Protein AF-A0A7C1HLH1-F1 (afdb_monomer)

Structure (mmCIF, N/CA/C/O backbone):
data_AF-A0A7C1HLH1-F1
#
_entry.id   AF-A0A7C1HLH1-F1
#
loop_
_atom_site.group_PDB
_atom_site.id
_atom_site.type_symbol
_atom_site.label_atom_id
_atom_site.label_alt_id
_atom_site.label_comp_id
_atom_site.label_asym_id
_atom_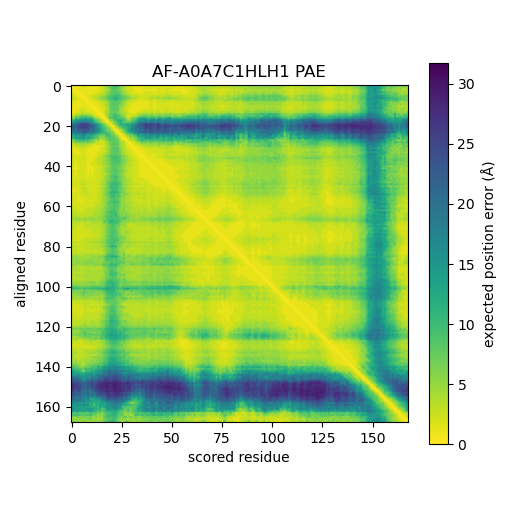site.label_entity_id
_atom_site.label_seq_id
_atom_site.pdbx_PDB_ins_code
_atom_site.Cartn_x
_atom_site.Cartn_y
_atom_site.Cartn_z
_atom_site.occupancy
_atom_site.B_iso_or_equiv
_atom_site.auth_seq_id
_atom_site.auth_comp_id
_atom_site.auth_asym_id
_atom_site.auth_atom_id
_atom_site.pdbx_PDB_model_num
ATOM 1 N N . LEU A 1 1 ? -4.870 -1.003 -10.945 1.00 94.06 1 LEU A N 1
ATOM 2 C CA . LEU A 1 1 ? -4.389 -2.404 -10.885 1.00 94.06 1 LEU A CA 1
ATOM 3 C C . LEU A 1 1 ? -2.968 -2.396 -10.336 1.00 94.06 1 LEU A C 1
ATOM 5 O O . LEU A 1 1 ? -2.219 -1.504 -10.712 1.00 94.06 1 LEU A O 1
ATOM 9 N N . ARG A 1 2 ? -2.600 -3.318 -9.443 1.00 95.50 2 ARG A N 1
ATOM 10 C CA . ARG A 1 2 ? -1.277 -3.351 -8.800 1.00 95.50 2 ARG A CA 1
ATOM 11 C C . ARG A 1 2 ? -0.755 -4.779 -8.706 1.00 95.50 2 ARG A C 1
ATOM 13 O O . ARG A 1 2 ? -1.461 -5.637 -8.191 1.00 95.50 2 ARG A O 1
ATOM 20 N N . LEU A 1 3 ? 0.498 -4.995 -9.100 1.00 97.25 3 LEU A N 1
ATOM 21 C CA . LEU A 1 3 ? 1.246 -6.219 -8.809 1.00 97.25 3 LEU A CA 1
ATOM 22 C C . LEU A 1 3 ? 2.231 -5.938 -7.667 1.00 97.25 3 LEU A C 1
ATOM 24 O O . LEU A 1 3 ? 3.073 -5.050 -7.784 1.00 97.25 3 LEU A O 1
ATOM 28 N N . ARG A 1 4 ? 2.124 -6.671 -6.561 1.00 96.50 4 ARG A N 1
ATOM 29 C CA . ARG A 1 4 ? 2.976 -6.532 -5.370 1.00 96.50 4 ARG A CA 1
ATOM 30 C C . ARG A 1 4 ? 3.796 -7.798 -5.167 1.00 96.50 4 ARG A C 1
ATOM 32 O O . ARG A 1 4 ? 3.291 -8.891 -5.395 1.00 96.50 4 ARG A O 1
ATOM 39 N N . HIS A 1 5 ? 5.029 -7.651 -4.689 1.00 95.44 5 HIS A N 1
ATOM 40 C CA . HIS A 1 5 ? 5.865 -8.766 -4.254 1.00 95.44 5 HIS A CA 1
ATOM 41 C C . HIS A 1 5 ? 6.385 -8.513 -2.835 1.00 95.44 5 HIS A C 1
ATOM 43 O O . HIS A 1 5 ? 7.019 -7.489 -2.603 1.00 95.44 5 HIS A O 1
ATOM 49 N N . ALA A 1 6 ? 6.090 -9.427 -1.912 1.00 92.25 6 ALA A N 1
ATOM 50 C CA . ALA A 1 6 ? 6.533 -9.405 -0.518 1.00 92.25 6 ALA A CA 1
ATOM 51 C C . ALA A 1 6 ? 6.547 -10.851 0.010 1.00 92.25 6 ALA A C 1
ATOM 53 O O . ALA A 1 6 ? 5.562 -11.323 0.576 1.00 92.25 6 ALA A O 1
ATOM 54 N N . GLY A 1 7 ? 7.606 -11.602 -0.309 1.00 90.69 7 GLY A N 1
ATOM 55 C CA . GLY A 1 7 ? 7.671 -13.062 -0.136 1.00 90.69 7 GLY A CA 1
ATOM 56 C C . GLY A 1 7 ? 6.805 -13.813 -1.156 1.00 90.69 7 GLY A C 1
ATOM 57 O O . GLY A 1 7 ? 7.303 -14.637 -1.917 1.00 90.69 7 GLY A O 1
ATOM 58 N N . THR A 1 8 ? 5.523 -13.459 -1.250 1.00 93.38 8 THR A N 1
ATOM 59 C CA . THR A 1 8 ? 4.598 -13.906 -2.300 1.00 93.38 8 THR A CA 1
ATOM 60 C C . THR A 1 8 ? 4.265 -12.773 -3.270 1.00 93.38 8 THR A C 1
ATOM 62 O O . THR A 1 8 ? 4.419 -11.588 -2.955 1.00 93.38 8 THR A O 1
ATOM 65 N N . THR A 1 9 ? 3.809 -13.130 -4.473 1.00 96.31 9 THR A N 1
ATOM 66 C CA . THR A 1 9 ? 3.342 -12.159 -5.470 1.00 96.31 9 THR A CA 1
ATOM 67 C C . THR A 1 9 ? 1.818 -12.105 -5.469 1.00 96.31 9 THR A C 1
ATOM 69 O O . THR A 1 9 ? 1.156 -13.136 -5.552 1.00 96.31 9 THR A O 1
ATOM 72 N N . THR A 1 10 ? 1.256 -10.900 -5.390 1.00 96.62 10 THR A N 1
ATOM 73 C CA . THR A 1 10 ? -0.194 -10.656 -5.369 1.00 96.62 10 THR A CA 1
ATOM 74 C C . THR A 1 10 ? -0.593 -9.641 -6.431 1.00 96.62 10 THR A C 1
ATOM 76 O O . THR A 1 10 ? 0.110 -8.653 -6.655 1.00 96.62 10 THR A O 1
ATOM 79 N N . LEU A 1 11 ? -1.723 -9.886 -7.089 1.00 97.44 11 LEU A N 1
ATOM 80 C CA . LEU A 1 11 ? -2.375 -8.966 -8.011 1.00 97.44 11 LEU A CA 1
ATOM 81 C C . LEU A 1 11 ? -3.628 -8.403 -7.342 1.00 97.44 11 LEU A C 1
ATOM 83 O O . LEU A 1 11 ? -4.505 -9.165 -6.948 1.00 97.44 11 LEU A O 1
ATOM 87 N N . THR A 1 12 ? -3.717 -7.078 -7.254 1.00 95.38 12 THR A N 1
ATOM 88 C CA . THR A 1 12 ? -4.844 -6.373 -6.636 1.00 95.38 12 THR A CA 1
ATOM 89 C C . THR A 1 12 ? -5.491 -5.409 -7.634 1.00 95.38 12 THR A C 1
ATOM 91 O O . THR A 1 12 ? -4.823 -4.519 -8.180 1.00 95.38 12 THR A O 1
ATOM 94 N N . LEU A 1 13 ? -6.803 -5.512 -7.833 1.00 93.88 13 LEU A N 1
ATOM 95 C CA . LEU A 1 13 ? -7.630 -4.479 -8.455 1.00 93.88 13 LEU A CA 1
ATOM 96 C C . LEU A 1 13 ? -8.425 -3.760 -7.361 1.00 93.88 13 LEU A C 1
ATOM 98 O O . LEU A 1 13 ? -9.171 -4.396 -6.628 1.00 93.88 13 LEU A O 1
ATOM 102 N N . LYS A 1 14 ? -8.273 -2.435 -7.268 1.00 88.50 14 LYS A N 1
ATOM 103 C CA . LYS A 1 14 ? -9.088 -1.592 -6.386 1.00 88.50 14 LYS A CA 1
ATOM 104 C C . LYS A 1 14 ? -10.126 -0.846 -7.215 1.00 88.50 14 LYS A C 1
ATOM 106 O O . LYS A 1 14 ? -9.749 -0.219 -8.208 1.00 88.50 14 LYS A O 1
ATOM 111 N N . LYS A 1 15 ? -11.390 -0.890 -6.804 1.00 84.94 15 LYS A N 1
ATOM 112 C CA . LYS A 1 15 ? -12.515 -0.199 -7.438 1.00 84.94 15 LYS A CA 1
ATOM 113 C C . LYS A 1 15 ? -13.120 0.809 -6.451 1.00 84.94 15 LYS A C 1
ATOM 115 O O . LYS A 1 15 ? -13.337 0.449 -5.295 1.00 84.94 15 LYS A O 1
ATOM 120 N N . PRO A 1 16 ? -13.375 2.059 -6.865 1.00 77.00 16 PRO A N 1
ATOM 121 C CA . PRO A 1 16 ? -14.135 2.997 -6.047 1.00 77.00 16 PRO A CA 1
ATOM 122 C C . PRO A 1 16 ? -15.551 2.470 -5.811 1.00 77.00 16 PRO A C 1
ATOM 124 O O . PRO A 1 16 ? -16.176 1.968 -6.747 1.00 77.00 16 PRO A O 1
ATOM 127 N N . VAL A 1 17 ? -16.065 2.618 -4.591 1.00 76.50 17 VAL A N 1
ATOM 128 C CA . VAL A 1 17 ? -17.486 2.391 -4.310 1.00 76.50 17 VAL A CA 1
ATOM 129 C C . VAL A 1 17 ? -18.242 3.674 -4.663 1.00 76.50 17 VAL A C 1
ATOM 131 O O . VAL A 1 17 ? -17.918 4.757 -4.179 1.00 76.50 17 VAL A O 1
ATOM 134 N N . THR A 1 18 ? -19.227 3.590 -5.554 1.00 60.19 18 THR A N 1
ATOM 135 C CA . THR A 1 18 ? -20.086 4.735 -5.888 1.00 60.19 18 THR A CA 1
ATOM 136 C C . THR A 1 18 ? -21.000 5.068 -4.709 1.00 60.19 18 THR A C 1
ATOM 138 O O . THR A 1 18 ? -21.802 4.225 -4.317 1.00 60.19 18 THR A O 1
ATOM 141 N N . GLY A 1 19 ? -20.913 6.297 -4.182 1.00 56.50 19 GLY A N 1
ATOM 142 C CA . GLY A 1 19 ? -21.852 6.840 -3.185 1.00 56.50 19 GLY A CA 1
ATOM 143 C C . GLY A 1 19 ? -21.303 7.068 -1.770 1.00 56.50 19 GLY A C 1
ATOM 144 O O . GLY A 1 19 ? -22.021 7.615 -0.945 1.00 56.50 19 GLY A O 1
ATOM 145 N N . SER A 1 20 ? -20.049 6.715 -1.477 1.00 51.97 20 SER A N 1
ATOM 146 C CA . SER A 1 20 ? -19.449 6.814 -0.134 1.00 51.97 20 SER A CA 1
ATOM 147 C C . SER A 1 20 ? -18.648 8.110 0.072 1.00 51.97 20 SER A C 1
ATOM 149 O O . SER A 1 20 ? -17.443 8.074 0.320 1.00 51.97 20 SER A O 1
ATOM 151 N N . ALA A 1 21 ? -19.292 9.269 -0.082 1.00 50.41 21 ALA A N 1
ATOM 152 C CA . ALA A 1 21 ? -18.684 10.577 0.189 1.00 50.41 21 ALA A CA 1
ATOM 153 C C . ALA A 1 21 ? -19.238 11.181 1.490 1.00 50.41 21 ALA A C 1
ATOM 155 O O . ALA A 1 21 ? -19.722 12.308 1.508 1.00 50.41 21 ALA A O 1
ATOM 156 N N . ASP A 1 22 ? -19.161 10.437 2.592 1.00 51.72 22 ASP A N 1
ATOM 157 C CA . ASP A 1 22 ? -19.665 10.877 3.898 1.00 51.72 22 ASP A CA 1
ATOM 158 C C . ASP A 1 22 ? -18.674 11.806 4.617 1.00 51.72 22 ASP A C 1
ATOM 160 O O . ASP A 1 22 ? -18.381 11.572 5.774 1.00 51.72 22 ASP A O 1
ATOM 164 N N . GLY A 1 23 ? -18.105 12.828 3.963 1.00 52.97 23 GLY A N 1
ATOM 165 C CA . GLY A 1 23 ? -17.434 13.994 4.590 1.00 52.97 23 GLY A CA 1
ATOM 166 C C . GLY A 1 23 ? -16.396 13.792 5.722 1.00 52.97 23 GLY A C 1
ATOM 167 O O . GLY A 1 23 ? -15.956 14.780 6.300 1.00 52.97 23 GLY A O 1
ATOM 168 N N . ARG A 1 24 ? -16.002 12.560 6.071 1.00 56.84 24 ARG A N 1
ATOM 169 C CA . ARG A 1 24 ? -15.296 12.175 7.312 1.00 56.84 24 ARG A CA 1
ATOM 170 C C . ARG A 1 24 ? -13.838 11.784 7.080 1.00 56.84 24 ARG A C 1
ATOM 172 O O . ARG A 1 24 ? -13.241 11.112 7.911 1.00 56.84 24 ARG A O 1
ATOM 179 N N . ASN A 1 25 ? -13.260 12.200 5.955 1.00 60.59 25 ASN A N 1
ATOM 180 C CA . ASN A 1 25 ? -11.889 11.860 5.577 1.00 60.59 25 ASN A CA 1
ATOM 181 C C . ASN A 1 25 ? -11.610 10.345 5.557 1.00 60.59 25 ASN A C 1
ATOM 183 O O . ASN A 1 25 ? -10.553 9.891 5.985 1.00 60.59 25 ASN A O 1
ATOM 187 N N . VAL A 1 26 ? -12.548 9.562 5.029 1.00 60.78 26 VAL A N 1
ATOM 188 C CA . VAL A 1 26 ? -12.421 8.107 4.931 1.00 60.78 26 VAL A CA 1
ATOM 189 C C . VAL A 1 26 ? -12.469 7.663 3.480 1.00 60.78 26 VAL A C 1
ATOM 191 O O . VAL A 1 26 ? -13.294 8.138 2.698 1.00 60.78 26 VAL A O 1
ATOM 194 N N . LYS A 1 27 ? -11.569 6.744 3.118 1.00 68.94 27 LYS A N 1
ATOM 195 C CA . LYS A 1 27 ? -11.509 6.169 1.775 1.00 68.94 27 LYS A CA 1
ATOM 196 C C . LYS A 1 27 ? -12.058 4.745 1.748 1.00 68.94 27 LYS A C 1
ATOM 198 O O . LYS A 1 27 ? -11.396 3.820 2.207 1.00 68.94 27 LYS A O 1
ATOM 203 N N . THR A 1 28 ? -13.203 4.573 1.098 1.00 75.88 28 THR A N 1
ATOM 204 C CA . THR A 1 28 ? -13.868 3.277 0.917 1.00 75.88 28 THR A CA 1
ATOM 205 C C . THR A 1 28 ? -13.593 2.720 -0.488 1.00 75.88 28 THR A C 1
ATOM 207 O O . THR A 1 28 ? -13.862 3.379 -1.496 1.00 75.88 28 THR A O 1
ATOM 210 N N . MET A 1 29 ? -13.031 1.510 -0.588 1.00 80.19 29 MET A N 1
ATOM 211 C CA . MET A 1 29 ? -12.702 0.854 -1.867 1.00 80.19 29 MET A CA 1
ATOM 212 C C . MET A 1 29 ? -13.056 -0.637 -1.826 1.00 80.19 29 MET A C 1
ATOM 214 O O . MET A 1 29 ? -12.802 -1.312 -0.833 1.00 80.19 29 MET A O 1
ATOM 218 N N . GLU A 1 30 ? -13.573 -1.171 -2.929 1.00 84.00 30 GLU A N 1
ATOM 219 C CA . GLU A 1 30 ? -13.678 -2.616 -3.156 1.00 84.00 30 GLU A CA 1
ATOM 220 C C . GLU A 1 30 ? -12.323 -3.139 -3.659 1.00 84.00 30 GLU A C 1
ATOM 222 O O . GLU A 1 30 ? -11.724 -2.556 -4.570 1.00 84.00 30 GLU A O 1
ATOM 227 N N . GLU A 1 31 ? -11.816 -4.227 -3.075 1.00 88.94 31 GLU A N 1
ATOM 228 C CA . GLU A 1 31 ? -10.526 -4.818 -3.444 1.00 88.94 31 GLU A CA 1
ATOM 229 C C . GLU A 1 31 ? -10.694 -6.277 -3.898 1.00 88.94 31 GLU A C 1
ATOM 231 O O . GLU A 1 31 ? -11.102 -7.140 -3.125 1.00 88.94 31 GLU A O 1
ATOM 236 N N . LEU A 1 32 ? -10.314 -6.564 -5.146 1.00 89.62 32 LEU A N 1
ATOM 237 C CA . LEU A 1 32 ? -10.163 -7.922 -5.669 1.00 89.62 32 LEU A CA 1
ATOM 238 C C . LEU A 1 32 ? -8.677 -8.279 -5.64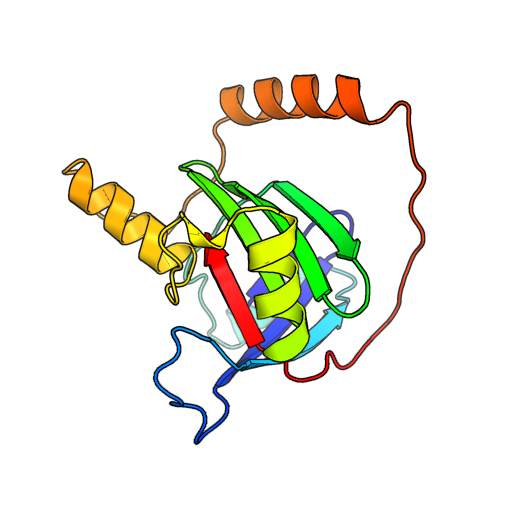9 1.00 89.62 32 LEU A C 1
ATOM 240 O O . LEU A 1 32 ? -7.890 -7.685 -6.391 1.00 89.62 32 LEU A O 1
ATOM 244 N N . GLU A 1 33 ? -8.282 -9.226 -4.801 1.00 93.88 33 GLU A N 1
ATOM 245 C CA . GLU A 1 33 ? -6.887 -9.641 -4.633 1.00 93.88 33 GLU A CA 1
ATOM 246 C C . GLU A 1 33 ? -6.716 -11.144 -4.867 1.00 93.88 33 GLU A C 1
ATOM 248 O O . GLU A 1 33 ? -7.504 -11.962 -4.397 1.00 93.88 33 GLU A O 1
ATOM 253 N N . THR A 1 34 ? -5.662 -11.520 -5.591 1.00 94.12 34 THR A N 1
ATOM 254 C CA . THR A 1 34 ? -5.294 -12.923 -5.800 1.00 94.12 34 THR A CA 1
ATOM 255 C C . THR A 1 34 ? -3.783 -13.119 -5.801 1.00 94.12 34 THR A C 1
ATOM 257 O O . THR A 1 34 ? -3.018 -12.203 -6.118 1.00 94.12 34 THR A O 1
ATOM 260 N N . MET A 1 35 ? -3.341 -14.324 -5.447 1.00 96.38 35 MET A N 1
ATOM 261 C CA . MET A 1 35 ? -1.943 -14.724 -5.577 1.00 96.38 35 MET A CA 1
ATOM 262 C C . MET A 1 35 ? -1.602 -15.015 -7.036 1.00 96.38 35 MET A C 1
ATOM 264 O O . MET A 1 35 ? -2.409 -15.537 -7.801 1.00 96.38 35 MET A O 1
ATOM 268 N N . VAL A 1 36 ? -0.364 -14.713 -7.408 1.00 96.06 36 VAL A N 1
ATOM 269 C CA . VAL A 1 36 ? 0.192 -15.008 -8.725 1.00 96.06 36 VAL A CA 1
ATOM 270 C C . VAL A 1 36 ? 1.446 -15.848 -8.531 1.00 96.06 36 VAL A C 1
ATOM 272 O O . VAL A 1 36 ? 2.335 -15.461 -7.776 1.00 96.06 36 VAL A O 1
ATOM 275 N N . ALA A 1 37 ? 1.520 -16.988 -9.218 1.00 95.25 37 ALA A N 1
ATOM 276 C CA . ALA A 1 37 ? 2.644 -17.912 -9.082 1.00 95.25 37 ALA A CA 1
ATOM 277 C C . ALA A 1 37 ? 3.957 -17.326 -9.630 1.00 95.25 37 ALA A C 1
ATOM 279 O O . ALA A 1 37 ? 4.994 -17.426 -8.981 1.00 95.25 37 ALA A O 1
ATOM 280 N N . ASP A 1 38 ? 3.903 -16.670 -10.793 1.00 95.94 38 ASP A N 1
ATOM 281 C CA . ASP A 1 38 ? 5.075 -16.105 -11.463 1.00 95.94 38 ASP A CA 1
ATOM 282 C C . ASP A 1 38 ? 4.879 -14.610 -11.756 1.00 95.94 38 ASP A C 1
ATOM 284 O O . ASP A 1 38 ? 4.065 -14.197 -12.590 1.00 95.94 38 ASP A O 1
ATOM 288 N N . LYS A 1 39 ? 5.663 -13.783 -11.056 1.00 95.56 39 LYS A N 1
ATOM 289 C CA . LYS A 1 39 ? 5.690 -12.325 -11.224 1.00 95.56 39 LYS A CA 1
ATOM 290 C C . LYS A 1 39 ? 6.144 -11.916 -12.626 1.00 95.56 39 LYS A C 1
ATOM 292 O O . LYS A 1 39 ? 5.579 -10.985 -13.197 1.00 95.56 39 LYS A O 1
ATOM 297 N N . THR A 1 40 ? 7.171 -12.570 -13.158 1.00 96.75 40 THR A N 1
ATOM 298 C CA . THR A 1 40 ? 7.782 -12.242 -14.449 1.00 96.75 40 THR A CA 1
ATOM 299 C C . THR A 1 40 ? 6.819 -12.562 -15.583 1.00 96.75 40 THR A C 1
ATOM 301 O O . THR A 1 40 ? 6.583 -11.707 -16.439 1.00 96.75 40 THR A O 1
ATOM 304 N N . ALA A 1 41 ? 6.191 -13.740 -15.548 1.00 97.81 41 ALA A N 1
ATOM 305 C CA . ALA A 1 41 ? 5.171 -14.121 -16.521 1.00 97.81 41 ALA A CA 1
ATOM 306 C C . ALA A 1 41 ? 3.975 -13.157 -16.488 1.00 97.81 41 ALA A C 1
ATOM 308 O O . ALA A 1 41 ? 3.531 -12.683 -17.532 1.00 97.81 41 ALA A O 1
ATOM 309 N N . MET A 1 42 ? 3.495 -12.788 -15.296 1.00 97.44 42 MET A N 1
ATOM 310 C CA . MET A 1 42 ? 2.376 -11.851 -15.156 1.00 97.44 42 MET A CA 1
ATOM 311 C C . MET A 1 42 ? 2.705 -10.446 -15.679 1.00 97.44 42 MET A C 1
ATOM 313 O O . MET A 1 42 ? 1.890 -9.840 -16.374 1.00 97.44 42 MET A O 1
ATOM 317 N N . LEU A 1 43 ? 3.913 -9.933 -15.418 1.00 96.19 43 LEU A N 1
ATOM 318 C CA . LEU A 1 43 ? 4.374 -8.669 -16.004 1.00 96.19 43 LEU A CA 1
ATOM 319 C C . LEU A 1 43 ? 4.424 -8.733 -17.537 1.00 96.19 43 LEU A C 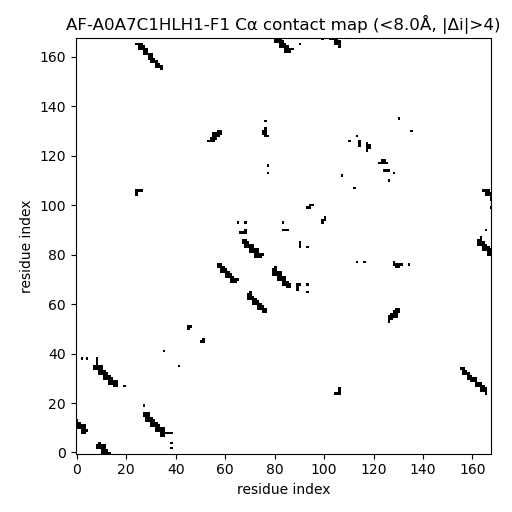1
ATOM 321 O O . LEU A 1 43 ? 4.014 -7.780 -18.202 1.00 96.19 43 LEU A O 1
ATOM 325 N N . ALA A 1 44 ? 4.895 -9.848 -18.103 1.00 97.56 44 ALA A N 1
ATOM 326 C CA . ALA A 1 44 ? 4.922 -10.044 -19.549 1.00 97.56 44 ALA A CA 1
ATOM 327 C C . ALA A 1 44 ? 3.507 -10.073 -20.146 1.00 97.56 44 ALA A C 1
ATOM 329 O O . ALA A 1 44 ? 3.277 -9.437 -21.174 1.00 97.56 44 ALA A O 1
ATOM 330 N N . ILE A 1 45 ? 2.552 -10.743 -19.491 1.00 98.06 45 ILE A N 1
ATOM 331 C CA . ILE A 1 45 ? 1.140 -10.756 -19.899 1.00 98.06 45 ILE A CA 1
ATOM 332 C C . ILE A 1 45 ? 0.579 -9.331 -19.915 1.00 98.06 45 ILE A C 1
ATOM 334 O O . ILE A 1 45 ? 0.043 -8.904 -20.935 1.00 98.06 45 ILE A O 1
ATOM 338 N N . PHE A 1 46 ? 0.760 -8.558 -18.839 1.00 97.81 46 PHE A N 1
ATOM 339 C CA . PHE A 1 46 ? 0.285 -7.172 -18.786 1.00 97.81 46 PHE A CA 1
ATOM 340 C C . PHE A 1 46 ? 0.845 -6.311 -19.911 1.00 97.81 46 PHE A C 1
ATOM 342 O O . PHE A 1 46 ? 0.087 -5.582 -20.549 1.00 97.81 46 PHE A O 1
ATOM 349 N N . LYS A 1 47 ? 2.140 -6.446 -20.210 1.00 97.31 47 LYS A N 1
ATOM 350 C CA . LYS A 1 47 ? 2.766 -5.736 -21.327 1.00 97.31 47 LYS A CA 1
ATOM 351 C C . LYS A 1 47 ? 2.102 -6.073 -22.670 1.00 97.31 47 LYS A C 1
ATOM 353 O O . LYS A 1 47 ? 1.826 -5.163 -23.443 1.00 97.31 47 LYS A O 1
ATOM 358 N N . HIS A 1 48 ? 1.819 -7.348 -22.945 1.00 98.25 48 HIS A N 1
ATOM 359 C CA . HIS A 1 48 ? 1.158 -7.762 -24.194 1.00 98.25 48 HIS A CA 1
ATOM 360 C C . HIS A 1 48 ? -0.314 -7.338 -24.267 1.00 98.25 48 HIS A C 1
ATOM 362 O O . HIS A 1 48 ? -0.829 -7.116 -25.358 1.00 98.25 48 HIS A O 1
ATOM 368 N N . LEU A 1 49 ? -0.974 -7.176 -23.120 1.00 98.12 49 LEU A N 1
ATOM 369 C CA . LEU A 1 49 ? -2.327 -6.624 -23.023 1.00 98.12 49 LEU A CA 1
ATOM 370 C C . LEU A 1 49 ? -2.367 -5.086 -23.125 1.00 98.12 49 LEU A C 1
ATOM 372 O O . LEU A 1 49 ? -3.445 -4.504 -23.042 1.00 98.12 49 LEU A O 1
ATOM 376 N N . GLY A 1 50 ? -1.219 -4.422 -23.296 1.00 98.00 50 GLY A N 1
ATOM 377 C CA . GLY A 1 50 ? -1.132 -2.968 -23.460 1.00 98.00 50 GLY A CA 1
ATOM 378 C C . GLY A 1 50 ? -1.031 -2.176 -22.155 1.00 98.00 50 GLY A C 1
ATOM 379 O O . GLY A 1 50 ? -1.100 -0.949 -22.183 1.00 98.00 50 GLY A O 1
ATOM 380 N N . PHE A 1 51 ? -0.842 -2.835 -21.009 1.00 97.81 51 PHE A N 1
ATOM 381 C CA . PHE A 1 51 ? -0.551 -2.131 -19.762 1.00 97.81 51 PHE A CA 1
ATOM 382 C C . PHE A 1 51 ? 0.903 -1.656 -19.725 1.00 97.81 51 PHE A C 1
ATOM 384 O O . PHE A 1 51 ? 1.829 -2.349 -20.152 1.00 97.81 51 PHE A O 1
ATOM 391 N N . MET A 1 52 ? 1.102 -0.495 -19.108 1.00 95.88 52 MET A N 1
ATOM 392 C CA . MET A 1 52 ? 2.410 0.049 -18.755 1.00 95.88 52 MET A CA 1
ATOM 393 C C . MET A 1 52 ? 2.550 0.161 -17.237 1.00 95.88 52 MET A C 1
ATOM 395 O O . MET A 1 52 ? 1.558 0.222 -16.506 1.00 95.88 52 MET A O 1
ATOM 399 N N . ILE A 1 53 ? 3.792 0.175 -16.753 1.00 95.25 53 ILE A N 1
ATOM 400 C CA . ILE A 1 53 ? 4.061 0.464 -15.344 1.00 95.25 53 ILE A CA 1
ATOM 401 C C . ILE A 1 53 ? 3.754 1.943 -15.125 1.00 95.25 53 ILE A C 1
ATOM 403 O O . ILE A 1 53 ? 4.417 2.788 -15.716 1.00 95.25 53 ILE A O 1
ATOM 407 N N . ALA A 1 54 ? 2.749 2.230 -14.297 1.00 94.31 54 ALA A N 1
ATOM 408 C CA . ALA A 1 54 ? 2.431 3.599 -13.907 1.00 94.31 54 ALA A CA 1
ATOM 409 C C . ALA A 1 54 ? 3.497 4.151 -12.953 1.00 94.31 54 ALA A C 1
ATOM 411 O O . ALA A 1 54 ? 4.039 5.215 -13.200 1.00 94.31 54 ALA A O 1
ATOM 412 N N . PHE A 1 55 ? 3.811 3.401 -11.893 1.00 95.06 55 PHE A N 1
ATOM 413 C CA . PHE A 1 55 ? 4.859 3.731 -10.929 1.00 95.06 55 PHE A CA 1
ATOM 414 C C . PHE A 1 55 ? 5.228 2.506 -10.085 1.00 95.06 55 PHE A C 1
ATOM 416 O O . PHE A 1 55 ? 4.516 1.491 -10.075 1.00 95.06 55 PHE A O 1
ATOM 423 N N . LYS A 1 56 ? 6.341 2.600 -9.363 1.00 95.88 56 LYS A N 1
ATOM 424 C CA . LYS A 1 56 ? 6.862 1.605 -8.428 1.00 95.88 56 LYS A CA 1
ATOM 425 C C . LYS A 1 56 ? 7.092 2.246 -7.075 1.00 95.88 56 LYS A C 1
ATOM 427 O O . LYS A 1 56 ? 7.626 3.344 -6.972 1.00 95.88 56 LYS A O 1
ATOM 432 N N . TYR A 1 57 ? 6.768 1.504 -6.030 1.00 97.00 57 TYR A N 1
ATOM 433 C CA . TYR A 1 57 ? 7.122 1.926 -4.693 1.00 97.00 57 TYR A CA 1
ATOM 434 C C . TYR A 1 57 ? 7.436 0.757 -3.779 1.00 97.00 57 TYR A C 1
ATOM 436 O O . TYR A 1 57 ? 6.973 -0.368 -3.997 1.00 97.00 57 TYR A O 1
ATOM 444 N N . GLU A 1 58 ? 8.219 1.046 -2.750 1.00 97.06 58 GLU A N 1
ATOM 445 C CA . GLU A 1 58 ? 8.538 0.120 -1.673 1.00 97.06 58 GLU A CA 1
ATOM 446 C C . GLU A 1 58 ? 7.970 0.629 -0.352 1.00 97.06 58 GLU A C 1
ATOM 448 O O . GLU A 1 58 ? 7.783 1.827 -0.150 1.00 97.06 58 GLU A O 1
ATOM 453 N N . LYS A 1 59 ? 7.682 -0.313 0.542 1.00 95.75 59 LYS A N 1
ATOM 454 C CA . LYS A 1 59 ? 7.372 -0.036 1.938 1.00 95.75 59 LYS A CA 1
ATOM 455 C C . LYS A 1 59 ? 7.690 -1.246 2.798 1.00 95.75 59 LYS A C 1
ATOM 457 O O . LYS A 1 59 ? 7.575 -2.378 2.320 1.00 95.75 59 LYS A O 1
ATOM 462 N N . PHE A 1 60 ? 8.009 -0.998 4.056 1.00 94.44 60 PHE A N 1
ATOM 463 C CA . PHE A 1 60 ? 7.955 -2.014 5.097 1.00 94.44 60 PHE A CA 1
ATOM 464 C C . PHE A 1 60 ? 6.626 -1.853 5.819 1.00 94.44 60 PHE A C 1
ATOM 466 O O . PHE A 1 60 ? 6.236 -0.731 6.127 1.00 94.44 60 PHE A O 1
ATOM 473 N N . ARG A 1 61 ? 5.901 -2.956 6.008 1.00 94.12 61 ARG A N 1
ATOM 474 C CA . ARG A 1 61 ? 4.614 -2.957 6.702 1.00 94.12 61 ARG A CA 1
ATOM 475 C C . ARG A 1 61 ? 4.638 -4.002 7.794 1.00 94.12 61 ARG A C 1
ATOM 477 O O . ARG A 1 61 ? 4.838 -5.179 7.496 1.00 94.12 61 ARG A O 1
ATOM 484 N N . GLU A 1 62 ? 4.310 -3.575 8.999 1.00 92.81 62 GLU A N 1
ATOM 485 C CA . GLU A 1 62 ? 3.851 -4.463 10.054 1.00 92.81 62 GLU A CA 1
ATOM 486 C C . GLU A 1 62 ? 2.329 -4.355 10.169 1.00 92.81 62 GLU A C 1
ATOM 488 O O . GLU A 1 62 ? 1.749 -3.286 9.975 1.00 92.81 62 GLU A O 1
ATOM 493 N N . THR A 1 63 ? 1.644 -5.472 10.402 1.00 92.75 63 THR A N 1
ATOM 494 C CA . THR A 1 63 ? 0.179 -5.501 10.487 1.00 92.75 63 THR A CA 1
ATOM 495 C C . THR A 1 63 ? -0.247 -6.130 11.798 1.00 92.75 63 THR A C 1
ATOM 497 O O . THR A 1 63 ? 0.094 -7.275 12.084 1.00 92.75 63 THR A O 1
ATOM 500 N N . TRP A 1 64 ? -1.037 -5.380 12.553 1.00 94.25 64 TRP A N 1
ATOM 501 C CA . TRP A 1 64 ? -1.565 -5.748 13.854 1.00 94.25 64 TRP A CA 1
ATOM 502 C C . TRP A 1 64 ? -3.087 -5.832 13.789 1.00 94.25 64 TRP A C 1
ATOM 504 O O . TRP A 1 64 ? -3.739 -5.075 13.070 1.00 94.25 64 TRP A O 1
ATOM 514 N N . GLN A 1 65 ? -3.662 -6.743 14.570 1.00 93.88 65 GLN A N 1
ATOM 515 C CA . GLN A 1 65 ? -5.104 -6.803 14.784 1.00 93.88 65 GLN A CA 1
ATOM 516 C C . GLN A 1 65 ? -5.411 -6.297 16.191 1.00 93.88 65 GLN A C 1
ATOM 518 O O . GLN A 1 65 ? -4.932 -6.863 17.173 1.00 93.88 65 GLN A O 1
ATOM 523 N N . TRP A 1 66 ? -6.242 -5.263 16.293 1.00 94.00 66 TRP A N 1
ATOM 524 C CA . TRP A 1 66 ? -6.729 -4.743 17.565 1.00 94.00 66 TRP A CA 1
ATOM 525 C C . TRP A 1 66 ? -8.254 -4.679 17.539 1.00 94.00 66 TRP A C 1
ATOM 527 O O . TRP A 1 66 ? -8.848 -3.882 16.815 1.00 94.00 66 TRP A O 1
ATOM 537 N N . LYS A 1 67 ? -8.905 -5.556 18.313 1.00 92.94 67 LYS A N 1
ATOM 538 C CA . LYS A 1 67 ? -10.357 -5.791 18.219 1.00 92.94 67 LYS A CA 1
ATOM 539 C C . LYS A 1 67 ? -10.767 -6.031 16.752 1.00 92.94 67 LYS A C 1
ATOM 541 O O . LYS A 1 67 ? -10.211 -6.920 16.111 1.00 92.94 67 LYS A O 1
ATOM 546 N N . ASN A 1 68 ? -11.682 -5.221 16.215 1.00 90.56 68 ASN A N 1
ATOM 547 C CA . ASN A 1 68 ? -12.154 -5.273 14.829 1.00 90.56 68 ASN A CA 1
ATOM 548 C C . ASN A 1 68 ? -11.376 -4.341 13.878 1.00 90.56 68 ASN A C 1
ATOM 550 O O . ASN A 1 68 ? -11.672 -4.323 12.688 1.00 90.56 68 ASN A O 1
ATOM 554 N N . CYS A 1 69 ? -10.377 -3.604 14.373 1.00 93.25 69 CYS A N 1
ATOM 555 C CA . CYS A 1 69 ? -9.554 -2.690 13.584 1.00 93.25 69 CYS A CA 1
ATOM 556 C C . CYS A 1 69 ? -8.223 -3.354 13.198 1.00 93.25 69 CYS A C 1
ATOM 558 O O . CYS A 1 69 ? -7.517 -3.919 14.040 1.00 93.25 69 CYS A O 1
ATOM 560 N N . THR A 1 70 ? -7.876 -3.299 11.914 1.00 94.69 70 THR A N 1
ATOM 561 C CA . THR A 1 70 ? -6.546 -3.665 11.415 1.00 94.69 70 THR A CA 1
ATOM 562 C C . THR A 1 70 ? -5.659 -2.428 11.449 1.00 94.69 70 THR A C 1
ATOM 564 O O . THR A 1 70 ? -5.992 -1.416 10.841 1.00 94.69 70 THR A O 1
ATOM 567 N N . ILE A 1 71 ? -4.511 -2.520 12.113 1.00 95.06 71 ILE A N 1
ATOM 568 C CA . ILE A 1 71 ? -3.539 -1.431 12.226 1.00 95.06 71 ILE A CA 1
ATOM 569 C C . ILE A 1 71 ? -2.329 -1.791 11.373 1.00 95.06 71 ILE A C 1
ATOM 571 O O . ILE A 1 71 ? -1.704 -2.831 11.581 1.00 95.06 71 ILE A O 1
ATOM 575 N N . CYS A 1 72 ? -1.993 -0.948 10.405 1.00 95.44 72 CYS A N 1
ATOM 576 C CA . CYS A 1 72 ? -0.798 -1.103 9.586 1.00 95.44 72 CYS A CA 1
ATOM 577 C C . CYS A 1 72 ? 0.216 -0.024 9.947 1.00 95.44 72 CYS A C 1
ATOM 579 O O . CYS A 1 72 ? -0.072 1.159 9.796 1.00 95.44 72 CYS A O 1
ATOM 581 N N . LEU A 1 73 ? 1.401 -0.440 10.380 1.00 95.12 73 LEU A N 1
ATOM 582 C CA . LEU A 1 73 ? 2.539 0.447 10.585 1.00 95.12 73 LEU A CA 1
ATOM 583 C C . LEU A 1 73 ? 3.393 0.400 9.325 1.00 95.12 73 LEU A C 1
ATOM 585 O O . LEU A 1 73 ? 3.950 -0.650 8.993 1.00 95.12 73 LEU A O 1
ATOM 589 N N . ASP A 1 74 ? 3.456 1.517 8.615 1.00 95.69 74 ASP A N 1
ATOM 590 C CA . ASP A 1 74 ? 4.114 1.626 7.325 1.00 95.69 74 ASP A CA 1
ATOM 591 C C . ASP A 1 74 ? 5.336 2.525 7.413 1.00 95.69 74 ASP A C 1
ATOM 593 O O . ASP A 1 74 ? 5.251 3.685 7.799 1.00 95.69 74 ASP A O 1
ATOM 597 N N . ILE A 1 75 ? 6.468 2.011 6.951 1.00 95.94 75 ILE A N 1
ATOM 598 C CA . ILE A 1 75 ? 7.650 2.813 6.659 1.00 95.94 75 ILE A CA 1
ATOM 599 C C . ILE A 1 75 ? 7.740 2.920 5.142 1.00 95.94 75 ILE A C 1
ATOM 601 O O . ILE A 1 75 ? 7.769 1.904 4.438 1.00 95.94 75 ILE A O 1
ATOM 605 N N . LEU A 1 76 ? 7.787 4.147 4.638 1.00 95.94 76 LEU A N 1
ATOM 606 C CA . LEU A 1 76 ? 7.994 4.510 3.239 1.00 95.94 76 LEU A CA 1
ATOM 607 C C . LEU A 1 76 ? 9.327 5.270 3.112 1.00 95.94 76 LEU A C 1
ATOM 609 O O . LEU A 1 76 ? 9.827 5.805 4.098 1.00 95.94 76 LEU A O 1
ATOM 613 N N . PRO A 1 77 ? 9.911 5.388 1.906 1.00 96.12 77 PRO A N 1
ATOM 614 C CA . PRO A 1 77 ? 11.186 6.090 1.720 1.00 96.12 77 PRO A CA 1
ATOM 615 C C . PRO A 1 77 ? 11.195 7.563 2.152 1.00 96.12 77 PRO A C 1
ATOM 617 O O . PRO A 1 77 ? 12.273 8.125 2.331 1.00 96.12 77 PRO A O 1
ATOM 620 N N . PHE A 1 78 ? 10.017 8.179 2.288 1.00 95.00 78 PHE A N 1
ATOM 621 C CA . PHE A 1 78 ? 9.843 9.606 2.562 1.00 95.00 78 PHE A CA 1
ATOM 622 C C . PHE A 1 78 ? 9.000 9.907 3.813 1.00 95.00 78 PHE A C 1
ATOM 624 O O . PHE A 1 78 ? 8.874 11.074 4.180 1.00 95.00 78 PHE A O 1
ATOM 631 N N . MET A 1 79 ? 8.393 8.894 4.446 1.00 94.75 79 MET A N 1
ATOM 632 C CA . MET A 1 79 ? 7.553 9.069 5.638 1.00 94.75 79 MET A CA 1
ATOM 633 C C . MET A 1 79 ? 7.345 7.754 6.401 1.00 94.75 79 MET A C 1
ATOM 635 O O . MET A 1 79 ? 7.466 6.672 5.829 1.00 94.75 79 MET A O 1
ATOM 639 N N . GLU A 1 80 ? 6.943 7.861 7.662 1.00 95.06 80 GLU A N 1
ATOM 640 C CA . GLU A 1 80 ? 6.338 6.775 8.439 1.00 95.06 80 GLU A CA 1
ATOM 641 C C . GLU A 1 80 ? 4.847 7.080 8.599 1.00 95.06 80 GLU A C 1
ATOM 643 O O . GLU A 1 80 ? 4.473 8.250 8.680 1.00 95.06 80 GLU A O 1
ATOM 648 N N . ALA A 1 81 ? 4.001 6.054 8.580 1.00 95.31 81 ALA A N 1
ATOM 649 C CA . ALA A 1 81 ? 2.554 6.208 8.601 1.00 95.31 81 ALA A CA 1
ATOM 650 C C . ALA A 1 81 ? 1.874 5.118 9.432 1.00 95.31 81 ALA A C 1
ATOM 652 O O . ALA A 1 81 ? 2.331 3.972 9.481 1.00 95.31 81 ALA A O 1
ATOM 653 N N . VAL A 1 82 ? 0.720 5.452 10.002 1.00 95.62 82 VAL A N 1
ATOM 654 C CA . VAL A 1 82 ? -0.207 4.483 10.596 1.00 95.62 82 VAL A CA 1
ATOM 655 C C . VAL A 1 82 ? -1.476 4.448 9.752 1.00 95.62 82 VAL A C 1
ATOM 657 O O . VAL A 1 82 ? -2.152 5.462 9.615 1.00 95.62 82 VAL A O 1
ATOM 660 N N . GLU A 1 83 ? -1.833 3.290 9.190 1.00 94.38 83 GLU A N 1
ATOM 661 C CA . GLU A 1 83 ? -3.161 3.090 8.595 1.00 94.38 83 GLU A CA 1
ATOM 662 C C . GLU A 1 83 ? -4.070 2.320 9.554 1.00 94.38 83 GLU A C 1
ATOM 664 O O . GLU A 1 83 ? -3.715 1.236 10.024 1.00 94.38 83 GLU A O 1
ATOM 669 N N . LEU A 1 84 ? -5.271 2.844 9.783 1.00 93.44 84 LEU A N 1
ATOM 670 C CA . LEU A 1 84 ? -6.358 2.133 10.448 1.00 93.44 84 LEU A CA 1
ATOM 671 C C . LEU A 1 84 ? -7.354 1.660 9.389 1.00 93.44 84 LEU A C 1
ATOM 673 O O . LEU A 1 84 ? -7.876 2.482 8.634 1.00 93.44 84 LEU A O 1
ATOM 677 N N . GLU A 1 85 ? -7.613 0.352 9.326 1.00 90.88 85 GLU A N 1
ATOM 678 C CA . GLU A 1 85 ? -8.608 -0.248 8.433 1.00 90.88 85 GLU A CA 1
ATOM 679 C C . GLU A 1 85 ? -9.697 -0.981 9.231 1.00 90.88 85 GLU A C 1
ATOM 681 O O . GLU A 1 85 ? -9.402 -1.865 10.040 1.00 90.88 85 GLU A O 1
ATOM 686 N N . GLY A 1 86 ? -10.966 -0.678 8.965 1.00 89.25 86 GLY A N 1
ATOM 687 C CA . GLY A 1 86 ? -12.095 -1.305 9.654 1.00 89.25 86 GLY A CA 1
ATOM 688 C C . GLY A 1 86 ? -13.419 -0.621 9.336 1.00 89.25 86 GLY A C 1
ATOM 689 O O . GLY A 1 86 ? -13.529 0.031 8.305 1.00 89.25 86 GLY A O 1
ATOM 690 N N . ASP A 1 87 ? -14.430 -0.788 10.186 1.00 87.19 87 ASP A N 1
ATOM 691 C CA . ASP A 1 87 ? -15.598 0.101 10.179 1.00 87.19 87 ASP A CA 1
ATOM 692 C C . ASP A 1 87 ? -15.284 1.420 10.912 1.00 87.19 87 ASP A C 1
ATOM 694 O O . ASP A 1 87 ? -14.332 1.497 11.694 1.00 87.19 87 ASP A O 1
ATOM 698 N N . LEU A 1 88 ? -16.082 2.469 10.682 1.00 86.88 88 LEU A N 1
ATOM 699 C CA . LEU A 1 88 ? -15.869 3.772 11.330 1.00 86.88 88 LEU A CA 1
ATOM 700 C C . LEU A 1 88 ? -15.802 3.688 12.862 1.00 86.88 88 LEU A C 1
ATOM 702 O O . LEU A 1 88 ? -14.979 4.364 13.470 1.00 86.88 88 LEU A O 1
ATOM 706 N N . GLY A 1 89 ? -16.637 2.850 13.483 1.00 90.12 89 GLY A N 1
ATOM 707 C CA . GLY A 1 89 ? -16.693 2.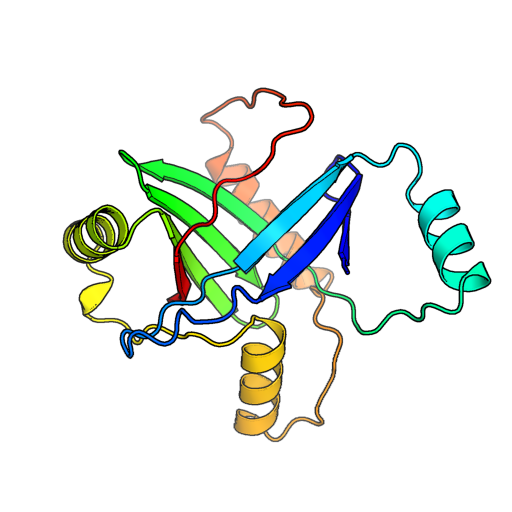739 14.940 1.00 90.12 89 GLY A CA 1
ATOM 708 C C . GLY A 1 89 ? -15.379 2.230 15.529 1.00 90.12 89 GLY A C 1
ATOM 709 O O . GLY A 1 89 ? -14.856 2.805 16.481 1.00 90.12 89 GLY A O 1
ATOM 710 N N . CYS A 1 90 ? -14.803 1.183 14.938 1.00 91.88 90 CYS A N 1
ATOM 711 C CA . CYS A 1 90 ? -13.543 0.6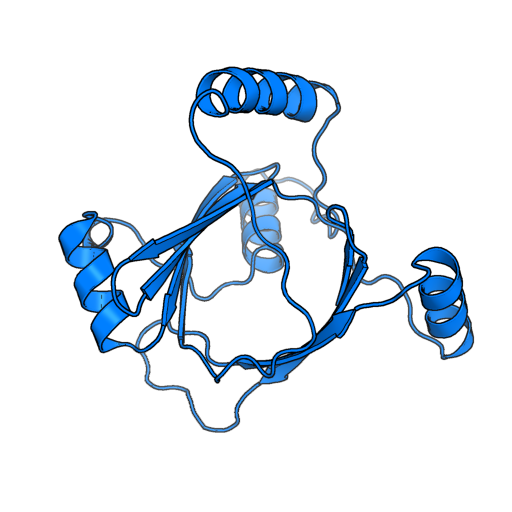19 15.406 1.00 91.88 90 CYS A CA 1
ATOM 712 C C . CYS A 1 90 ? -12.330 1.507 15.081 1.00 91.88 90 CYS A C 1
ATOM 714 O O . CYS A 1 90 ? -11.356 1.485 15.836 1.00 91.88 90 CYS A O 1
ATOM 716 N N . ILE A 1 91 ? -12.391 2.305 14.006 1.00 91.69 91 ILE A N 1
ATOM 717 C CA . ILE A 1 91 ? -11.368 3.310 13.681 1.00 91.69 91 ILE A CA 1
ATOM 718 C C . ILE A 1 91 ? -11.374 4.419 14.733 1.00 91.69 91 ILE A C 1
ATOM 720 O O . ILE A 1 91 ? -10.319 4.708 15.291 1.00 91.69 91 ILE A O 1
ATOM 724 N N . ASP A 1 92 ? -12.541 4.980 15.057 1.00 92.25 92 ASP A N 1
ATOM 725 C CA . ASP A 1 92 ? -12.665 6.047 16.056 1.00 92.25 92 ASP A CA 1
ATOM 726 C C . ASP A 1 92 ? -12.226 5.559 17.456 1.00 92.25 92 ASP A C 1
ATOM 728 O O . ASP A 1 92 ? -11.540 6.272 18.194 1.00 92.25 92 ASP A O 1
ATOM 732 N N . GLU A 1 93 ? -12.549 4.310 17.821 1.00 94.12 93 GLU A N 1
ATOM 733 C CA . GLU A 1 93 ? -12.047 3.690 19.057 1.00 94.12 93 GLU A CA 1
ATOM 734 C C . GLU A 1 93 ? -10.520 3.538 19.062 1.00 94.12 93 GLU A C 1
ATOM 736 O O . GLU A 1 93 ? -9.875 3.790 20.084 1.00 94.12 93 GLU A O 1
ATOM 741 N N . ALA A 1 94 ? -9.932 3.111 17.941 1.00 94.25 94 ALA A N 1
ATOM 742 C CA . ALA A 1 94 ? -8.488 2.958 17.816 1.00 94.25 94 ALA A CA 1
ATOM 743 C C . ALA A 1 94 ? -7.779 4.322 17.869 1.00 94.25 94 ALA A C 1
ATOM 745 O O . ALA A 1 94 ? -6.782 4.456 18.577 1.00 94.25 94 ALA A O 1
ATOM 746 N N . GLU A 1 95 ? -8.317 5.351 17.206 1.00 94.12 95 GLU A N 1
ATOM 747 C CA . GLU A 1 95 ? -7.800 6.724 17.268 1.00 94.12 95 GLU A CA 1
ATOM 748 C C . GLU A 1 95 ? -7.673 7.213 18.711 1.00 94.12 95 GLU A C 1
ATOM 750 O O . GLU A 1 95 ? -6.622 7.719 19.106 1.00 94.12 95 GLU A O 1
ATOM 755 N N . GLN A 1 96 ? -8.733 7.041 19.504 1.00 94.00 96 GLN A N 1
ATOM 756 C CA . GLN A 1 96 ? -8.752 7.461 20.903 1.00 94.00 96 GLN A CA 1
ATOM 757 C C . GLN A 1 96 ? -7.791 6.638 21.759 1.00 94.00 96 GLN A C 1
ATOM 759 O O . GLN A 1 96 ? -7.084 7.195 22.597 1.00 94.00 96 GLN A O 1
ATOM 764 N N . TYR A 1 97 ? -7.751 5.320 21.554 1.00 95.38 97 TYR A N 1
ATOM 765 C CA . TYR A 1 97 ? -6.931 4.423 22.365 1.00 95.38 97 TYR A CA 1
ATOM 766 C C . TYR A 1 97 ? -5.428 4.633 22.138 1.00 95.38 97 TYR A C 1
ATOM 768 O O . TYR A 1 97 ? -4.655 4.622 23.095 1.00 95.38 97 TYR A O 1
ATOM 776 N N . PHE A 1 98 ? -5.012 4.844 20.886 1.00 94.06 98 PHE A N 1
ATOM 777 C CA . PHE A 1 98 ? -3.607 5.045 20.519 1.00 94.06 98 PHE A CA 1
ATOM 778 C C . PHE A 1 98 ? -3.184 6.524 20.482 1.00 94.06 98 PHE A C 1
ATOM 780 O O . PHE A 1 98 ? -2.021 6.811 20.214 1.00 94.06 98 PHE A O 1
ATOM 787 N N . GLY A 1 99 ? -4.093 7.464 20.767 1.00 93.56 99 GLY A N 1
ATOM 788 C CA . GLY A 1 99 ? -3.797 8.903 20.805 1.00 93.56 99 GLY A CA 1
ATOM 789 C C . GLY A 1 99 ? -3.579 9.550 19.430 1.00 93.56 99 GLY A C 1
ATOM 790 O O . GLY A 1 99 ? -2.959 10.612 19.334 1.00 93.56 99 GLY A O 1
ATOM 791 N N . LEU A 1 100 ? -4.085 8.926 18.361 1.00 92.00 100 LEU A N 1
ATOM 792 C CA . LEU A 1 100 ? -3.925 9.390 16.974 1.00 92.00 100 LEU A CA 1
ATOM 793 C C . LEU A 1 100 ? -4.866 10.549 16.625 1.00 92.00 100 LEU A C 1
ATOM 795 O O . LEU A 1 100 ? -4.649 11.250 15.647 1.00 92.00 100 LEU A O 1
ATOM 799 N N . ASN A 1 101 ? -5.876 10.806 17.455 1.00 85.62 101 ASN A N 1
ATOM 800 C CA . ASN A 1 101 ? -6.824 11.915 17.311 1.00 85.62 101 ASN A CA 1
ATOM 801 C C . ASN A 1 101 ? -6.183 13.317 17.368 1.00 85.62 101 ASN A C 1
ATOM 803 O O . ASN A 1 101 ? -6.845 14.304 17.055 1.00 85.62 101 ASN A O 1
ATOM 807 N N . SER A 1 102 ? -4.928 13.414 17.813 1.00 87.31 102 SER A N 1
ATOM 808 C CA . SER A 1 102 ? -4.144 14.655 17.796 1.00 87.31 102 SER A CA 1
ATOM 809 C C . SER A 1 102 ? -3.365 14.874 16.492 1.00 87.31 102 SER A C 1
ATOM 811 O O . SER A 1 102 ? -2.854 15.971 16.269 1.00 87.31 102 SER A O 1
ATOM 813 N N . LEU A 1 103 ? -3.280 13.847 15.640 1.00 88.25 103 LEU A N 1
ATOM 814 C CA . LEU A 1 103 ? -2.590 13.877 14.356 1.00 88.25 103 LEU A CA 1
ATOM 815 C C . LEU A 1 103 ? -3.558 14.232 13.222 1.00 88.25 103 LEU A C 1
ATOM 817 O O . LEU A 1 103 ? -4.763 13.986 13.295 1.00 88.25 103 LEU A O 1
ATOM 821 N N . GLU A 1 104 ? -3.021 14.809 12.150 1.00 87.38 104 GLU A N 1
ATOM 822 C CA . GLU A 1 104 ? -3.799 15.111 10.952 1.00 87.38 104 GLU A CA 1
ATOM 823 C C . GLU A 1 104 ? -4.004 13.838 10.123 1.00 87.38 104 GLU A C 1
ATOM 825 O O . GLU A 1 104 ? -3.054 13.268 9.594 1.00 87.38 104 GLU A O 1
ATOM 830 N N . ALA A 1 105 ? -5.257 13.399 9.993 1.00 89.50 105 ALA A N 1
ATOM 831 C CA . ALA A 1 105 ? -5.595 12.273 9.134 1.00 89.50 105 ALA A CA 1
ATOM 832 C C . ALA A 1 105 ? -5.624 12.688 7.654 1.00 89.50 105 ALA A C 1
ATOM 834 O O . ALA A 1 105 ? -6.179 13.727 7.289 1.00 89.50 105 ALA A O 1
ATOM 835 N N . SER A 1 106 ? -5.122 11.820 6.778 1.00 88.62 106 SER A N 1
ATOM 836 C CA . SER A 1 106 ? -5.135 11.998 5.330 1.00 88.62 106 SER A CA 1
ATOM 837 C C . SER A 1 106 ? -6.023 10.976 4.617 1.00 88.62 106 SER A C 1
ATOM 839 O O . SER A 1 106 ? -6.033 9.785 4.929 1.00 88.62 106 SER A O 1
ATOM 841 N N . THR A 1 107 ? -6.730 11.442 3.583 1.00 84.50 107 THR A N 1
ATOM 842 C CA . THR A 1 107 ? -7.432 10.596 2.595 1.00 84.50 107 THR A CA 1
ATOM 843 C C . THR A 1 107 ? -6.604 10.308 1.347 1.00 84.50 107 THR A C 1
ATOM 845 O O . THR A 1 107 ? -7.037 9.570 0.450 1.00 84.50 107 THR A O 1
ATOM 848 N N . LEU A 1 108 ? -5.428 10.926 1.250 1.00 89.25 108 LEU A N 1
ATOM 849 C CA . LEU A 1 108 ? -4.560 10.816 0.093 1.00 89.25 108 LEU A CA 1
ATOM 850 C C . LEU A 1 108 ? -3.946 9.418 0.021 1.00 89.25 108 LEU A C 1
ATOM 852 O O . LEU A 1 108 ? -3.694 8.749 1.017 1.00 89.25 108 LEU A O 1
ATOM 856 N N . THR A 1 109 ? -3.689 8.954 -1.197 1.00 90.50 109 THR A N 1
ATOM 857 C CA . THR A 1 109 ? -2.845 7.771 -1.395 1.00 90.50 109 THR A CA 1
ATOM 858 C C . THR A 1 109 ? -1.387 8.097 -1.095 1.00 90.50 109 THR A C 1
ATOM 860 O O . THR A 1 109 ? -0.970 9.240 -1.256 1.00 90.50 109 THR A O 1
ATOM 863 N N . TYR A 1 110 ? -0.570 7.084 -0.797 1.00 93.62 110 TYR A N 1
ATOM 864 C CA . TYR A 1 110 ? 0.878 7.282 -0.671 1.00 93.62 110 TYR A CA 1
ATOM 865 C C . TYR A 1 110 ? 1.531 7.919 -1.899 1.00 93.62 110 TYR A C 1
ATOM 867 O O . TYR A 1 110 ? 2.465 8.692 -1.744 1.00 93.62 110 TYR A O 1
ATOM 875 N N . HIS A 1 111 ? 1.023 7.662 -3.110 1.00 93.69 111 HIS A N 1
ATOM 876 C CA . HIS A 1 111 ? 1.515 8.350 -4.310 1.00 93.69 111 HIS A CA 1
ATOM 877 C C . HIS A 1 111 ? 1.214 9.854 -4.261 1.00 93.69 111 HIS A C 1
ATOM 879 O O . HIS A 1 111 ? 2.107 10.655 -4.498 1.00 93.69 111 HIS A O 1
ATOM 885 N N . GLN A 1 112 ? 0.006 10.253 -3.857 1.00 93.31 112 GLN A N 1
ATOM 886 C CA . GLN A 1 112 ? -0.345 11.669 -3.682 1.00 93.31 112 GLN A CA 1
ATOM 887 C C . GLN A 1 112 ? 0.434 12.332 -2.535 1.00 93.31 112 GLN A C 1
ATOM 889 O O . GLN A 1 112 ? 0.877 13.467 -2.688 1.00 93.31 112 GLN A O 1
ATOM 894 N N . LEU A 1 113 ? 0.639 11.626 -1.418 1.00 94.94 113 LEU A N 1
ATOM 895 C CA . LEU A 1 113 ? 1.471 12.101 -0.307 1.00 94.94 113 LEU A CA 1
ATOM 896 C C . LEU A 1 113 ? 2.928 12.292 -0.741 1.00 94.94 113 LEU A C 1
ATOM 898 O O . LEU A 1 113 ? 3.549 13.286 -0.379 1.00 94.94 113 LEU A O 1
ATOM 902 N N . HIS A 1 114 ? 3.451 11.393 -1.576 1.00 95.94 114 HIS A N 1
ATOM 903 C CA . HIS A 1 114 ? 4.782 11.529 -2.156 1.00 95.94 114 HIS A CA 1
ATOM 904 C C . HIS A 1 114 ? 4.889 12.754 -3.076 1.00 95.94 114 HIS A C 1
ATOM 906 O O . HIS A 1 114 ? 5.827 13.534 -2.942 1.00 95.94 114 HIS A O 1
ATOM 912 N N . GLN A 1 115 ? 3.904 12.983 -3.956 1.00 95.00 115 GLN A N 1
ATOM 913 C CA . GLN A 1 115 ? 3.884 14.188 -4.798 1.00 95.00 115 GLN A CA 1
ATOM 914 C C . GLN A 1 115 ? 3.892 15.472 -3.955 1.00 95.00 115 GLN A C 1
ATOM 916 O O . GLN A 1 115 ? 4.635 16.406 -4.259 1.00 95.00 115 GLN A O 1
ATOM 921 N N . LEU A 1 116 ? 3.110 15.505 -2.869 1.00 94.56 116 LEU A N 1
ATOM 922 C CA . LEU A 1 116 ? 3.082 16.637 -1.943 1.00 94.56 116 LEU A CA 1
ATOM 923 C C . LEU A 1 116 ? 4.429 16.820 -1.225 1.00 94.56 116 LEU A C 1
ATOM 925 O O . LEU A 1 116 ? 4.908 17.944 -1.094 1.00 94.56 116 LEU A O 1
ATOM 929 N N . HIS A 1 117 ? 5.072 15.727 -0.809 1.00 94.69 117 HIS A N 1
ATOM 930 C CA . HIS A 1 117 ? 6.408 15.754 -0.216 1.00 94.69 117 HIS A C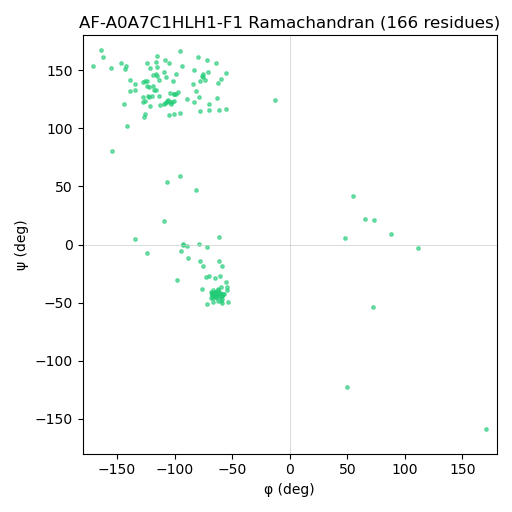A 1
ATOM 931 C C . HIS A 1 117 ? 7.448 16.354 -1.177 1.00 94.69 117 HIS A C 1
ATOM 933 O O . HIS A 1 117 ? 8.174 17.272 -0.794 1.00 94.69 117 HIS A O 1
ATOM 939 N N . CYS A 1 118 ? 7.479 15.909 -2.439 1.00 95.00 118 CYS A N 1
ATOM 940 C CA . CYS A 1 118 ? 8.361 16.477 -3.462 1.00 95.00 118 CYS A CA 1
ATOM 941 C C . CYS A 1 118 ? 8.099 17.973 -3.666 1.00 95.00 118 CYS A C 1
ATOM 943 O O . CYS A 1 118 ? 9.040 18.767 -3.664 1.00 95.00 118 CYS A O 1
ATOM 945 N N . GLN A 1 119 ? 6.828 18.366 -3.785 1.00 95.50 119 GLN A N 1
ATOM 946 C CA . GLN A 1 119 ? 6.433 19.761 -3.971 1.00 95.50 119 GLN A CA 1
ATOM 947 C C . GLN A 1 119 ? 6.895 20.649 -2.808 1.00 95.50 119 GLN A C 1
ATOM 949 O O . GLN A 1 119 ? 7.458 21.718 -3.044 1.00 95.50 119 GLN A O 1
ATOM 954 N N . ASN A 1 120 ? 6.714 20.195 -1.567 1.00 94.81 120 ASN A N 1
ATOM 955 C CA . ASN A 1 120 ? 7.113 20.933 -0.367 1.00 94.81 120 ASN A CA 1
ATOM 956 C C . ASN A 1 120 ? 8.634 21.118 -0.261 1.00 94.81 120 ASN A C 1
ATOM 958 O O . ASN A 1 120 ? 9.093 22.112 0.297 1.00 94.81 120 ASN A O 1
ATOM 962 N N . LEU A 1 121 ? 9.415 20.189 -0.818 1.00 95.00 121 LEU A N 1
ATOM 963 C CA . LEU A 1 121 ? 10.875 20.276 -0.884 1.00 95.00 121 LEU A CA 1
ATOM 964 C C . LEU A 1 121 ? 11.394 20.986 -2.147 1.00 95.00 121 LEU A C 1
ATOM 966 O O . LEU A 1 121 ? 12.605 21.120 -2.315 1.00 95.00 121 LEU A O 1
ATOM 970 N N . GLY A 1 122 ? 10.509 21.427 -3.048 1.00 94.75 122 GLY A N 1
ATOM 971 C CA . GLY A 1 122 ? 10.896 22.009 -4.337 1.00 94.75 122 GLY A CA 1
ATOM 972 C C . GLY A 1 122 ? 11.589 21.013 -5.275 1.00 94.75 122 GLY A C 1
ATOM 973 O O . GLY A 1 122 ? 12.328 21.418 -6.172 1.00 94.75 122 GLY A O 1
ATOM 974 N N . LEU A 1 123 ? 11.379 19.713 -5.062 1.00 91.94 123 LEU A N 1
ATOM 975 C CA . LEU A 1 123 ? 11.915 18.646 -5.897 1.00 91.94 123 LEU A CA 1
ATOM 976 C C . LEU A 1 123 ? 11.021 18.432 -7.127 1.00 91.94 123 LEU A C 1
ATOM 978 O O . LEU A 1 123 ? 9.807 18.646 -7.056 1.00 91.94 123 LEU A O 1
ATOM 982 N N . PRO A 1 124 ? 11.588 17.988 -8.263 1.00 89.06 124 PRO A N 1
ATOM 983 C CA . PRO A 1 124 ? 10.775 17.596 -9.405 1.00 89.06 124 PRO A CA 1
ATOM 984 C C . PRO A 1 124 ? 9.834 16.446 -9.008 1.00 89.06 124 PRO A C 1
ATOM 986 O O . PRO A 1 124 ? 10.244 15.566 -8.248 1.00 89.06 124 PRO A O 1
ATOM 989 N N . PRO A 1 125 ? 8.593 16.424 -9.522 1.00 86.19 125 PRO A N 1
ATOM 990 C CA . PRO A 1 125 ? 7.672 15.335 -9.243 1.00 86.19 125 PRO A CA 1
ATOM 991 C C . PRO A 1 125 ? 8.243 14.030 -9.799 1.00 86.19 125 PRO A C 1
ATOM 993 O O . PRO A 1 125 ? 8.585 13.942 -10.982 1.00 86.19 125 PRO A O 1
ATOM 996 N N . THR A 1 126 ? 8.342 13.013 -8.948 1.00 91.31 126 THR A N 1
ATOM 997 C CA . THR A 1 126 ? 8.701 11.657 -9.358 1.00 91.31 126 THR A CA 1
ATOM 998 C C . THR A 1 126 ? 7.603 10.691 -8.953 1.00 91.31 126 THR A C 1
ATOM 1000 O O . THR A 1 126 ? 7.044 10.758 -7.858 1.00 91.31 126 THR A O 1
ATOM 1003 N N . ASP A 1 127 ? 7.259 9.796 -9.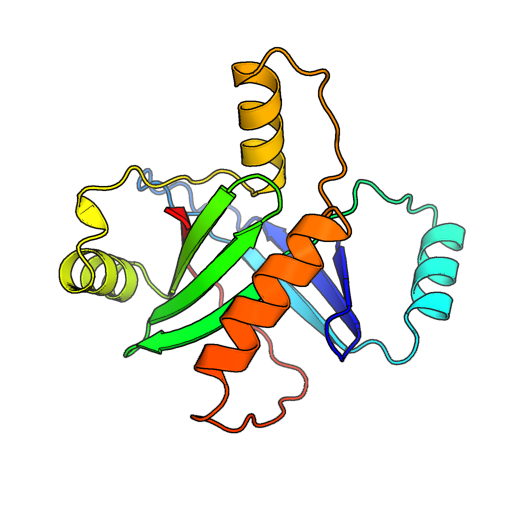870 1.00 91.19 127 ASP A N 1
ATOM 1004 C CA . ASP A 1 127 ? 6.222 8.793 -9.646 1.00 91.19 127 ASP A CA 1
ATOM 1005 C C . ASP A 1 127 ? 6.712 7.648 -8.753 1.00 91.19 127 ASP A C 1
ATOM 1007 O O . ASP A 1 127 ? 5.975 7.154 -7.895 1.00 91.19 127 ASP A O 1
ATOM 1011 N N . ASP A 1 128 ? 7.971 7.254 -8.940 1.00 95.50 128 ASP A N 1
ATOM 1012 C CA . ASP A 1 128 ? 8.597 6.172 -8.196 1.00 95.50 128 ASP A CA 1
ATOM 1013 C C . ASP A 1 128 ? 9.157 6.668 -6.856 1.00 95.50 128 ASP A C 1
ATOM 1015 O O . ASP A 1 128 ? 9.812 7.710 -6.785 1.00 95.50 128 ASP A O 1
ATOM 1019 N N . PHE A 1 129 ? 8.963 5.866 -5.807 1.00 96.25 129 PHE A N 1
ATOM 1020 C CA . PHE A 1 129 ? 9.574 6.073 -4.493 1.00 96.25 129 PHE A CA 1
ATOM 1021 C C . PHE A 1 129 ? 9.981 4.731 -3.879 1.00 96.25 129 PHE A C 1
ATOM 1023 O O . PHE A 1 129 ? 9.167 3.959 -3.369 1.00 96.25 129 PHE A O 1
ATOM 1030 N N . VAL A 1 130 ? 11.276 4.434 -3.956 1.00 96.81 130 VAL A N 1
ATOM 1031 C CA . VAL A 1 130 ? 11.892 3.189 -3.471 1.00 96.81 130 VAL A CA 1
ATOM 1032 C C . VAL A 1 130 ? 13.003 3.516 -2.482 1.00 96.81 130 VAL A C 1
ATOM 1034 O O . VAL A 1 130 ? 13.555 4.615 -2.521 1.00 96.81 130 VAL A O 1
ATOM 1037 N N . PHE A 1 131 ? 13.335 2.585 -1.590 1.00 96.06 131 PHE A N 1
ATOM 1038 C CA . PHE A 1 131 ? 14.365 2.847 -0.591 1.00 96.06 131 PHE A CA 1
ATOM 1039 C C . PHE A 1 131 ? 15.754 2.832 -1.218 1.00 96.06 131 PHE A C 1
ATOM 1041 O O . PHE A 1 131 ? 16.080 1.957 -2.032 1.00 96.06 131 PHE A O 1
ATOM 1048 N N . SER A 1 132 ? 16.610 3.743 -0.760 1.00 95.69 132 SER A N 1
ATOM 1049 C CA . SER A 1 132 ? 18.042 3.642 -1.011 1.00 95.69 132 SER A CA 1
ATOM 1050 C C . SER A 1 132 ? 18.619 2.388 -0.327 1.00 95.69 132 SER A C 1
ATOM 1052 O O . SER A 1 132 ? 18.057 1.894 0.660 1.00 95.69 132 SER A O 1
ATOM 1054 N N . PRO A 1 133 ? 19.754 1.851 -0.808 1.00 95.44 133 PRO A N 1
ATOM 1055 C CA . PRO A 1 133 ? 20.433 0.741 -0.137 1.00 95.44 133 PRO A CA 1
ATOM 1056 C C . PRO A 1 133 ? 20.746 1.029 1.339 1.00 95.44 133 PRO A C 1
ATOM 1058 O O . PRO A 1 133 ? 20.616 0.143 2.181 1.00 95.44 133 PRO A O 1
ATOM 1061 N N . GLU A 1 134 ? 21.097 2.276 1.658 1.00 95.00 134 GLU A N 1
ATOM 1062 C CA . GLU A 1 134 ? 21.389 2.731 3.020 1.00 95.00 134 GLU A CA 1
ATOM 1063 C C . GLU A 1 134 ? 20.142 2.690 3.909 1.00 95.00 134 GLU A C 1
ATOM 1065 O O . GLU A 1 134 ? 20.183 2.128 5.002 1.00 95.00 134 GLU A O 1
ATOM 1070 N N . GLN A 1 135 ? 19.006 3.196 3.414 1.00 94.25 135 GLN A N 1
ATOM 1071 C CA . GLN A 1 135 ? 17.733 3.128 4.135 1.00 94.25 135 GLN A CA 1
ATOM 1072 C C . GLN A 1 135 ? 17.337 1.676 4.430 1.00 94.25 135 GLN A C 1
ATOM 1074 O O . GLN A 1 135 ? 16.933 1.363 5.548 1.00 94.25 135 GLN A O 1
ATOM 1079 N N . LYS A 1 136 ? 17.506 0.762 3.463 1.00 92.69 136 LYS A N 1
ATOM 1080 C CA . LYS A 1 136 ? 17.212 -0.668 3.664 1.00 92.69 136 LYS A CA 1
ATOM 1081 C C . LYS A 1 136 ? 18.080 -1.288 4.759 1.00 92.69 136 LYS A C 1
ATOM 1083 O O . LYS A 1 136 ? 17.566 -2.066 5.557 1.00 92.69 136 LYS A O 1
ATOM 1088 N N . ALA A 1 137 ? 19.367 -0.948 4.810 1.00 90.94 137 ALA A N 1
ATOM 1089 C CA . ALA A 1 137 ? 20.284 -1.461 5.828 1.00 90.94 137 ALA A CA 1
ATOM 1090 C C . ALA A 1 137 ? 19.924 -0.966 7.240 1.00 90.94 137 ALA A C 1
ATOM 1092 O O . ALA A 1 137 ? 19.931 -1.750 8.194 1.00 90.94 137 ALA A O 1
ATOM 1093 N N . LEU A 1 138 ? 19.555 0.313 7.367 1.00 90.31 138 LEU A N 1
ATOM 1094 C CA . LEU A 1 138 ? 19.099 0.891 8.633 1.00 90.31 138 LEU A CA 1
ATOM 1095 C C . LEU A 1 138 ? 17.823 0.203 9.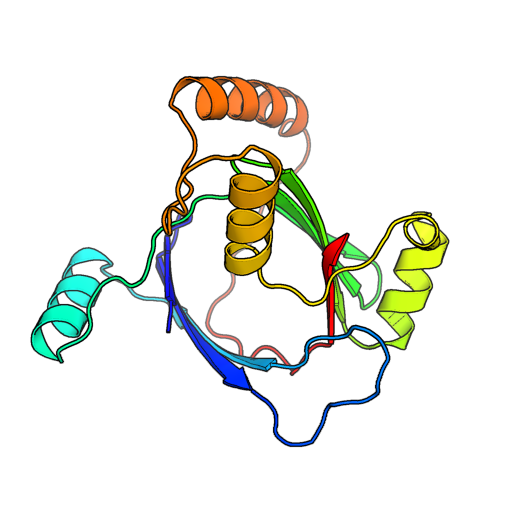127 1.00 90.31 138 LEU A C 1
ATOM 1097 O O . LEU A 1 138 ? 17.774 -0.264 10.263 1.00 90.31 138 LEU A O 1
ATOM 1101 N N . ILE A 1 139 ? 16.827 0.058 8.249 1.00 87.19 139 ILE A N 1
ATOM 1102 C CA . ILE A 1 139 ? 15.550 -0.578 8.592 1.00 87.19 139 ILE A CA 1
ATOM 1103 C C . ILE A 1 139 ? 15.749 -2.048 8.979 1.00 87.19 139 ILE A C 1
ATOM 1105 O O . ILE A 1 139 ? 15.200 -2.492 9.984 1.00 87.19 139 ILE A O 1
ATOM 1109 N N . ALA A 1 140 ? 16.572 -2.801 8.242 1.00 85.00 140 ALA A N 1
ATOM 1110 C CA . ALA A 1 140 ? 16.863 -4.199 8.564 1.00 85.00 140 ALA A CA 1
ATOM 1111 C C . ALA A 1 140 ? 17.491 -4.362 9.960 1.00 85.00 140 ALA A C 1
ATOM 1113 O O . ALA A 1 140 ? 17.165 -5.305 10.679 1.00 85.00 140 ALA A O 1
ATOM 1114 N N . THR A 1 141 ? 18.348 -3.420 10.363 1.00 84.69 141 THR A N 1
ATOM 1115 C CA . THR A 1 141 ? 18.962 -3.417 11.699 1.00 84.69 141 THR A CA 1
ATOM 1116 C C . THR A 1 141 ? 17.911 -3.184 12.786 1.00 84.69 141 THR A C 1
ATOM 1118 O O . THR A 1 141 ? 17.877 -3.915 13.776 1.00 84.69 141 THR A O 1
ATOM 1121 N N . SER A 1 142 ? 17.005 -2.223 12.580 1.00 80.06 142 SER A N 1
ATOM 1122 C CA . SER A 1 142 ? 15.905 -1.954 13.511 1.00 80.06 142 SER A CA 1
ATOM 1123 C C . SER A 1 142 ? 14.936 -3.138 13.624 1.00 80.06 142 SER A C 1
ATOM 1125 O O . SER A 1 142 ? 14.560 -3.510 14.733 1.00 80.06 142 SER A O 1
ATOM 1127 N N . ILE A 1 143 ? 14.590 -3.795 12.511 1.00 75.00 143 ILE A N 1
ATOM 1128 C CA . ILE A 1 143 ? 13.688 -4.961 12.501 1.00 75.00 143 ILE A CA 1
ATOM 1129 C C . ILE A 1 143 ? 14.328 -6.173 13.191 1.00 75.00 143 ILE A C 1
ATOM 1131 O O . ILE A 1 143 ? 13.687 -6.803 14.028 1.00 75.00 143 ILE A O 1
ATOM 1135 N N . SER A 1 144 ? 15.604 -6.470 12.921 1.00 69.25 144 SER A N 1
ATOM 1136 C CA . SER A 1 144 ? 16.297 -7.604 13.556 1.00 69.25 144 SER A CA 1
ATOM 1137 C C . SER A 1 144 ? 16.370 -7.477 15.080 1.00 69.25 144 SER A C 1
ATOM 1139 O O . SER A 1 144 ? 16.434 -8.493 15.766 1.00 69.25 144 SER A O 1
ATOM 1141 N N . SER A 1 145 ? 16.354 -6.254 15.618 1.00 62.78 145 SER A N 1
ATOM 1142 C CA . SER A 1 145 ? 16.283 -6.022 17.065 1.00 62.78 145 SER A CA 1
ATOM 1143 C C . SER A 1 145 ? 14.886 -6.258 17.663 1.00 62.78 145 SER A C 1
ATOM 1145 O O . SER A 1 145 ? 14.759 -6.457 18.870 1.00 62.78 145 SER A O 1
ATOM 1147 N N . ALA A 1 146 ? 13.840 -6.265 16.829 1.00 59.59 146 ALA A N 1
ATOM 1148 C CA . ALA A 1 146 ? 12.446 -6.463 17.223 1.00 59.59 146 ALA A CA 1
ATOM 1149 C C . ALA A 1 146 ? 11.951 -7.916 17.026 1.00 59.59 146 ALA A C 1
ATOM 1151 O O . ALA A 1 146 ? 11.116 -8.385 17.801 1.00 59.59 146 ALA A O 1
ATOM 1152 N N . GLU A 1 147 ? 12.481 -8.645 16.034 1.00 53.38 147 GLU A N 1
ATOM 1153 C CA . GLU A 1 147 ? 12.034 -9.989 15.610 1.00 53.38 147 GLU A CA 1
ATOM 1154 C C . GLU A 1 147 ? 12.364 -11.154 16.563 1.00 53.38 147 GLU A C 1
ATOM 1156 O O . GLU A 1 147 ? 11.894 -12.269 16.344 1.00 53.38 147 GLU A O 1
ATOM 1161 N N . GLU A 1 148 ? 13.051 -10.937 17.686 1.00 49.94 148 GLU A N 1
ATOM 1162 C CA . GLU A 1 148 ? 13.224 -11.962 18.737 1.00 49.94 148 GLU A CA 1
ATOM 1163 C C . GLU A 1 148 ? 11.892 -12.437 19.381 1.00 49.94 148 GLU A C 1
ATOM 1165 O O . GLU A 1 148 ? 11.903 -13.187 20.359 1.00 49.94 148 GLU A O 1
ATOM 1170 N N . LYS A 1 149 ? 10.721 -12.005 18.876 1.00 47.19 149 LYS A N 1
ATOM 1171 C CA . LYS A 1 149 ? 9.444 -12.071 19.599 1.00 47.19 149 LYS A CA 1
ATOM 1172 C C . LYS A 1 149 ? 8.187 -12.571 18.878 1.00 47.19 149 LYS A C 1
ATOM 1174 O O . LYS A 1 149 ? 7.162 -12.529 19.546 1.00 47.19 149 LYS A O 1
ATOM 1179 N N . THR A 1 150 ? 8.144 -13.061 17.630 1.00 44.53 150 THR A N 1
ATOM 1180 C CA . THR A 1 150 ? 6.897 -13.718 17.118 1.00 44.53 150 THR A CA 1
ATOM 1181 C C . THR A 1 150 ? 7.025 -14.434 15.761 1.00 44.53 150 THR A C 1
ATOM 1183 O O . THR A 1 150 ? 7.856 -14.080 14.936 1.00 44.53 150 THR A O 1
ATOM 1186 N N . SER A 1 151 ? 6.170 -15.447 15.523 1.00 34.47 151 SER A N 1
ATOM 1187 C CA . SER A 1 151 ? 6.121 -16.291 14.305 1.00 34.47 151 SER A CA 1
ATOM 1188 C C . SER A 1 151 ? 4.879 -16.029 13.421 1.00 34.47 151 SER A C 1
ATOM 1190 O O . SER A 1 151 ? 3.811 -15.772 13.978 1.00 34.47 151 SER A O 1
ATOM 1192 N N . PRO A 1 152 ? 4.946 -16.176 12.075 1.00 37.69 152 PRO A N 1
ATOM 1193 C CA . PRO A 1 152 ? 3.810 -15.915 11.182 1.00 37.69 152 PRO A CA 1
ATOM 1194 C C . PRO A 1 152 ? 3.113 -17.177 10.617 1.00 37.69 152 PRO A C 1
ATOM 1196 O O . PRO A 1 152 ? 3.710 -18.244 10.484 1.00 37.69 152 PRO A O 1
ATOM 1199 N N . SER A 1 153 ? 1.836 -17.017 10.237 1.00 33.09 153 SER A N 1
ATOM 1200 C CA . SER A 1 153 ? 0.925 -18.021 9.646 1.00 33.09 153 SER A CA 1
ATOM 1201 C C . SER A 1 153 ? 0.414 -17.573 8.259 1.00 33.09 153 SER A C 1
ATOM 1203 O O . SER A 1 153 ? 0.336 -16.376 7.982 1.00 33.09 153 SER A O 1
ATOM 1205 N N . SER A 1 154 ? 0.083 -18.522 7.373 1.00 37.97 154 SER A N 1
ATOM 1206 C CA . SER A 1 154 ? -0.224 -18.336 5.941 1.00 37.97 154 SER A CA 1
ATOM 1207 C C . SER A 1 154 ? -1.735 -18.295 5.614 1.00 37.97 154 SER A C 1
ATOM 1209 O O . SER A 1 154 ? -2.534 -18.985 6.240 1.00 37.97 154 SER A O 1
ATOM 1211 N N . GLN A 1 155 ? -2.145 -17.512 4.597 1.00 41.69 155 GLN A N 1
ATOM 1212 C CA . GLN A 1 155 ? -3.538 -17.428 4.102 1.00 41.69 155 GLN A CA 1
ATOM 1213 C C . GLN A 1 155 ? -3.629 -17.479 2.562 1.00 41.69 155 GLN A C 1
ATOM 1215 O O . GLN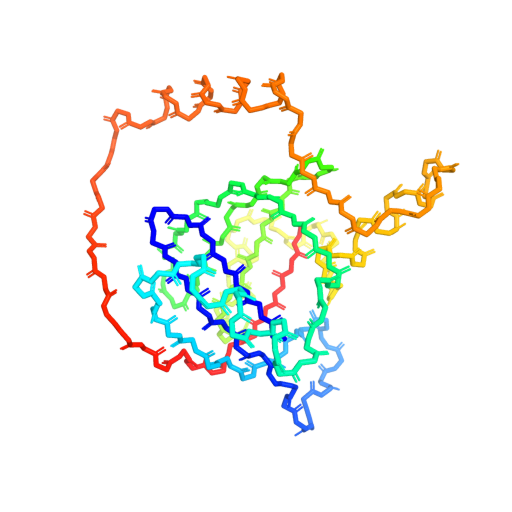 A 1 155 ? -2.845 -16.837 1.865 1.00 41.69 155 GLN A O 1
ATOM 1220 N N . GLN A 1 156 ? -4.613 -18.233 2.050 1.00 38.19 156 GLN A N 1
ATOM 1221 C CA . GLN A 1 156 ? -5.063 -18.268 0.647 1.00 38.19 156 GLN A CA 1
ATOM 1222 C C . GLN A 1 156 ? -6.264 -17.323 0.423 1.00 38.19 156 GLN A C 1
ATOM 1224 O O . GLN A 1 156 ? -6.847 -16.837 1.388 1.00 38.19 156 GLN A O 1
ATOM 1229 N N . TYR A 1 157 ? -6.576 -17.063 -0.858 1.00 40.38 157 TYR A N 1
ATOM 1230 C CA . TYR A 1 157 ? -7.641 -16.208 -1.424 1.00 40.38 157 TYR A CA 1
ATOM 1231 C C . TYR A 1 157 ? -8.743 -15.736 -0.454 1.00 40.38 157 TYR A C 1
ATOM 1233 O O . TYR A 1 157 ? -9.443 -16.543 0.157 1.00 40.38 157 TYR A O 1
ATOM 1241 N N . ARG A 1 158 ? -8.936 -14.411 -0.376 1.00 47.16 158 ARG A N 1
ATOM 1242 C CA . ARG A 1 158 ? -9.929 -13.768 0.490 1.00 47.16 158 ARG A CA 1
ATOM 1243 C C . ARG A 1 158 ? -10.512 -12.546 -0.215 1.00 47.16 158 ARG A C 1
ATOM 1245 O O . ARG A 1 158 ? -9.772 -11.613 -0.524 1.00 47.16 158 ARG A O 1
ATOM 1252 N N . GLU A 1 159 ? -11.825 -12.524 -0.429 1.00 44.66 159 GLU A N 1
ATOM 1253 C CA . GLU A 1 159 ? -12.527 -11.253 -0.614 1.00 44.66 159 GLU A CA 1
ATOM 1254 C C . GLU A 1 159 ? -12.349 -10.456 0.676 1.00 44.66 159 GLU A C 1
ATOM 1256 O O . GLU A 1 159 ? -12.747 -10.898 1.760 1.00 44.66 159 GLU A O 1
ATOM 1261 N N . LYS A 1 160 ? -11.668 -9.313 0.587 1.00 57.12 160 LYS A N 1
ATOM 1262 C CA . LYS A 1 160 ? -11.604 -8.401 1.722 1.00 57.12 160 LYS A CA 1
ATOM 1263 C C . LYS A 1 160 ? -12.920 -7.630 1.750 1.00 57.12 160 LYS A C 1
ATOM 1265 O O . LYS A 1 160 ? -13.277 -7.059 0.718 1.00 57.12 160 LYS A O 1
ATOM 1270 N N . PRO A 1 161 ? -13.642 -7.613 2.885 1.00 58.00 161 PRO A N 1
ATOM 1271 C CA . PRO A 1 161 ? -14.810 -6.759 3.007 1.00 58.00 161 PRO A CA 1
ATOM 1272 C C . PRO A 1 161 ? -14.399 -5.320 2.703 1.00 58.00 161 PRO A C 1
ATOM 1274 O O . PRO A 1 161 ? -13.260 -4.922 2.958 1.00 58.00 161 PRO A O 1
ATOM 1277 N N . THR A 1 162 ? -15.319 -4.555 2.129 1.00 59.91 162 THR A N 1
ATOM 1278 C CA . THR A 1 162 ? -15.146 -3.116 1.972 1.00 59.91 162 THR A CA 1
ATOM 1279 C C . THR A 1 162 ? -14.863 -2.518 3.347 1.00 59.91 162 THR A C 1
ATOM 1281 O O . THR A 1 162 ? -15.698 -2.620 4.242 1.00 59.91 162 THR A O 1
ATOM 1284 N N . THR A 1 163 ? -13.677 -1.943 3.520 1.00 71.25 163 THR A N 1
ATOM 1285 C CA . THR A 1 163 ? -13.266 -1.313 4.773 1.00 71.25 163 THR A CA 1
ATOM 1286 C C . THR A 1 163 ? -12.974 0.157 4.560 1.00 71.25 163 THR A C 1
ATOM 1288 O O . THR A 1 163 ? -12.475 0.580 3.511 1.00 71.25 163 THR A O 1
ATOM 1291 N N . ASP A 1 164 ? -13.297 0.922 5.590 1.00 79.31 164 ASP A N 1
ATOM 1292 C CA . ASP A 1 164 ? -12.911 2.306 5.738 1.00 79.31 164 ASP A CA 1
ATOM 1293 C C . ASP A 1 164 ? -11.436 2.375 6.119 1.00 79.31 164 ASP A C 1
ATOM 1295 O O . ASP A 1 164 ? -10.919 1.495 6.812 1.00 79.31 164 ASP A O 1
ATOM 1299 N N . LYS A 1 165 ? -10.739 3.395 5.608 1.00 80.94 165 LYS A N 1
ATOM 1300 C CA . LYS A 1 165 ? -9.306 3.599 5.845 1.00 80.94 165 LYS A CA 1
ATOM 1301 C C . LYS A 1 165 ? -9.006 5.052 6.190 1.00 80.94 165 LYS A C 1
ATOM 1303 O O . LYS A 1 165 ? -9.450 5.945 5.460 1.00 80.94 165 LYS A O 1
ATOM 1308 N N . LYS A 1 166 ? -8.215 5.256 7.247 1.00 85.62 166 LYS A N 1
ATOM 1309 C CA . LYS A 1 166 ? -7.574 6.532 7.613 1.00 85.62 166 LYS A CA 1
ATOM 1310 C C . LYS A 1 166 ? -6.061 6.336 7.721 1.00 85.62 166 LYS A C 1
ATOM 1312 O O . LYS A 1 166 ? -5.620 5.301 8.218 1.00 85.62 166 LYS A O 1
ATOM 1317 N N . ILE A 1 167 ? -5.295 7.316 7.245 1.00 85.75 167 ILE A N 1
ATOM 1318 C CA . ILE A 1 167 ? -3.827 7.344 7.310 1.00 85.75 167 ILE A CA 1
ATOM 1319 C C . ILE A 1 167 ? -3.413 8.523 8.191 1.00 85.75 167 ILE A C 1
ATOM 1321 O O . ILE A 1 167 ? -3.924 9.619 7.972 1.00 85.75 167 ILE A O 1
ATOM 1325 N N . TYR A 1 168 ? -2.500 8.300 9.133 1.00 90.06 168 TYR A N 1
ATOM 1326 C CA . TYR A 1 168 ? -1.830 9.326 9.946 1.00 90.06 168 TYR A CA 1
ATOM 1327 C C . TYR A 1 168 ? -0.341 9.323 9.630 1.00 90.06 168 TYR A C 1
ATOM 1329 O O . TYR A 1 168 ? 0.187 8.209 9.386 1.00 90.06 168 TYR A O 1
#

Nearest PDB structures (foldseek):
  3dxp-assembly1_A-2  TM=4.482E-01  e=9.622E-01  Cupriavidus pinatubonensis JMP134
  2it9-assembly2_D  TM=2.821E-01  e=5.820E-01  Prochlorococcus marinus str. NATL2A
  2it9-assembly1_A  TM=3.115E-01  e=9.099E-01  Prochlorococcus marinus str. NATL2A
  2nvn-assembly1_A-2  TM=2.549E-01  e=2.103E+00  Synechococcus elongatus PCC 7942 = FACHB-805

Sequence (168 aa):
LRLRHAGTTTLTLKKPVTGSADGRNVKTMEELETMVADKTAMLAIFKHLGFMIAFKYEKFRETWQWKNCTICLDILPFMEAVELEGDLGCIDEAEQYFGLNSLEASTLTYHQLHQLHCQNLGLPPTDDFVFSPEQKALIATSISSAEEKTSPSSQQYREKPTTDKKIY

Mean predicted aligned error: 7.4 Å

Radius of gyration: 17.31 Å; Cα contacts (8 Å, |Δi|>4): 233; chains: 1; bounding box: 43×40×47 Å

Foldseek 3Di:
DDWDDDVFIKDKDWAADPPPPPVPQKGWIFIFMATDPDPVVVVVVCVVVVDDDPEEFDWDWDWDDDPQWIWIFIDGQQDTKIKIKGAPVVVVVVCVVVVVVVPDKHSDDPQVVQQVSCVVVVHDRDSYTYHDPVRVVVVVVVVVVVPVDDDDDDDHDDRDPTIIMIMD

Solvent-accessible surface area (backbone atoms only — not comparable to full-atom values): 10027 Å² total; per-residue (Å²): 117,48,81,47,78,75,102,53,34,36,41,36,41,72,41,80,56,90,84,69,76,77,87,71,58,54,45,54,43,42,48,52,52,42,80,43,97,49,65,67,62,50,53,51,51,40,46,76,76,70,52,73,86,83,64,52,72,49,68,50,72,50,80,46,79,53,92,77,19,38,38,36,45,34,42,43,72,87,48,72,36,43,36,40,36,22,55,70,70,43,40,56,50,46,27,63,75,73,58,48,74,81,53,75,72,38,64,66,51,72,66,56,50,47,39,51,52,25,56,76,70,72,43,77,82,60,72,57,46,58,63,52,75,66,56,51,54,54,50,52,54,57,47,64,74,60,59,89,72,78,86,90,87,90,85,77,84,56,84,54,75,72,36,37,33,39,32,68

Secondary structure (DSSP, 8-state):
-EEEEESEEEEEEEEEPTT---SSS---EEEEEEEES-HHHHHHHHHHTT------B--EEEEEEETTEEEEEEEETTEEEEEEEE-HHHHHHHHHHHTGGGS--B-S-HHHHHHHHHHHTTPPP-S-B---HHHHHHHHHHHHHHGGG---------PEEEEEEEE-

pLDDT: mean 85.24, std 16.72, range [33.09, 98.25]